Protein AF-A0A8D0GAN5-F1 (afdb_monomer)

Organism: Sphenodon punctatus (NCBI:txid8508)

Structure (mmCIF, N/CA/C/O backbone):
data_AF-A0A8D0GAN5-F1
#
_entry.id   AF-A0A8D0GAN5-F1
#
loop_
_atom_site.group_PDB
_atom_site.id
_atom_site.type_symbol
_atom_site.label_atom_id
_atom_site.label_alt_id
_atom_site.label_comp_id
_atom_site.label_asym_id
_atom_site.label_entity_id
_atom_site.label_seq_id
_atom_site.pdbx_PDB_ins_code
_atom_site.Cartn_x
_atom_site.Cartn_y
_atom_site.Cartn_z
_atom_site.occupancy
_atom_site.B_iso_or_equiv
_atom_site.auth_seq_id
_atom_site.auth_comp_id
_atom_site.auth_asym_id
_atom_site.auth_atom_id
_atom_site.pdbx_PDB_model_num
ATOM 1 N N . PHE A 1 1 ? 5.557 10.641 -12.785 1.00 50.88 1 PHE A N 1
ATOM 2 C CA . PHE A 1 1 ? 6.119 9.382 -13.302 1.00 50.88 1 PHE A CA 1
ATOM 3 C C . PHE A 1 1 ? 7.533 9.692 -13.730 1.00 50.88 1 PHE A C 1
ATOM 5 O O . PHE A 1 1 ? 7.692 10.473 -14.660 1.00 50.88 1 PHE A O 1
ATOM 12 N N . GLN A 1 2 ? 8.528 9.258 -12.959 1.00 54.72 2 GLN A N 1
ATOM 13 C CA . GLN A 1 2 ? 9.907 9.639 -13.239 1.00 54.72 2 GLN A CA 1
ATOM 14 C C . GLN A 1 2 ? 10.475 8.810 -14.396 1.00 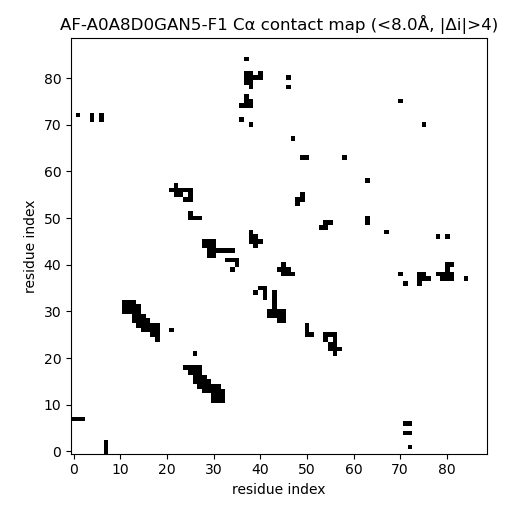54.72 2 GLN A C 1
ATOM 16 O O . GLN A 1 2 ? 10.299 7.588 -14.387 1.00 54.72 2 GLN A O 1
ATOM 21 N N . PRO A 1 3 ? 11.111 9.457 -15.387 1.00 53.53 3 PRO A N 1
ATOM 22 C CA . PRO A 1 3 ? 12.002 8.763 -16.302 1.00 53.53 3 PRO A CA 1
ATOM 23 C C . PRO A 1 3 ? 13.189 8.210 -15.491 1.00 53.53 3 PRO A C 1
ATOM 25 O O . PRO A 1 3 ? 13.652 8.883 -14.575 1.00 53.53 3 PRO A O 1
ATOM 28 N N . ASP A 1 4 ? 13.618 6.986 -15.794 1.00 64.62 4 ASP A N 1
ATOM 29 C CA . ASP A 1 4 ? 14.793 6.282 -15.242 1.00 64.62 4 ASP A CA 1
ATOM 30 C C . ASP A 1 4 ? 14.597 5.450 -13.955 1.00 64.62 4 ASP A C 1
ATOM 32 O O . ASP A 1 4 ? 15.564 4.945 -13.388 1.00 64.62 4 ASP A O 1
ATOM 36 N N . SER A 1 5 ? 13.357 5.191 -13.518 1.00 73.75 5 SER A N 1
ATOM 37 C CA . SER A 1 5 ? 13.105 4.138 -12.514 1.00 73.75 5 SER A CA 1
ATOM 38 C C . SER A 1 5 ? 13.144 2.743 -13.153 1.00 73.75 5 SER A C 1
ATOM 40 O O . SER A 1 5 ? 12.572 2.531 -14.225 1.00 73.75 5 SER A O 1
ATOM 42 N N . ALA A 1 6 ? 13.697 1.749 -12.446 1.00 80.44 6 ALA A N 1
ATOM 43 C CA . ALA A 1 6 ? 13.646 0.332 -12.839 1.00 80.44 6 ALA A CA 1
ATOM 44 C C . ALA A 1 6 ? 12.209 -0.205 -13.036 1.00 80.44 6 ALA A C 1
ATOM 46 O O . ALA A 1 6 ? 12.012 -1.249 -13.658 1.00 80.44 6 ALA A O 1
ATOM 47 N N . TYR A 1 7 ? 11.202 0.510 -12.525 1.00 85.25 7 TYR A N 1
ATOM 48 C CA . TYR A 1 7 ? 9.783 0.163 -12.632 1.00 85.25 7 TYR A CA 1
ATOM 49 C C . TYR A 1 7 ? 9.017 1.032 -13.641 1.00 85.25 7 TYR A C 1
ATOM 51 O O . TYR A 1 7 ? 7.784 0.972 -13.699 1.00 85.25 7 TYR A O 1
ATOM 59 N N . GLN A 1 8 ? 9.713 1.856 -14.432 1.00 83.12 8 GLN A N 1
ATOM 60 C CA . GLN A 1 8 ? 9.091 2.727 -15.426 1.00 83.12 8 GLN A CA 1
ATOM 61 C C . GLN A 1 8 ? 8.227 1.925 -16.414 1.00 83.12 8 GLN A C 1
ATOM 63 O O . GLN A 1 8 ? 8.651 0.919 -16.975 1.00 83.12 8 GLN A O 1
ATOM 68 N N . GLY A 1 9 ? 6.990 2.386 -16.633 1.00 84.56 9 GLY A N 1
ATOM 69 C CA . GLY A 1 9 ? 6.025 1.729 -17.524 1.00 84.56 9 GLY A CA 1
ATOM 70 C C . GLY A 1 9 ? 5.401 0.444 -16.966 1.00 84.56 9 GLY A C 1
ATOM 71 O O . GLY A 1 9 ? 4.549 -0.149 -17.627 1.00 84.56 9 GLY A O 1
ATOM 72 N N . GLY A 1 10 ? 5.782 0.018 -15.758 1.00 86.94 10 GLY A N 1
ATOM 73 C CA . GLY A 1 10 ? 5.220 -1.159 -15.106 1.00 86.94 10 GLY A CA 1
ATOM 74 C C . GLY A 1 10 ? 3.782 -0.947 -14.628 1.00 86.94 10 GLY A C 1
ATOM 75 O O . GLY A 1 10 ? 3.419 0.117 -14.127 1.00 86.94 10 GLY A O 1
ATOM 76 N N . VAL A 1 11 ? 2.966 -1.998 -14.741 1.00 91.12 11 VAL A N 1
ATOM 77 C CA . VAL A 1 11 ? 1.626 -2.070 -14.144 1.00 91.12 11 VAL A CA 1
ATOM 78 C C . VAL A 1 11 ? 1.654 -3.112 -13.034 1.00 91.12 11 VAL A C 1
ATOM 80 O O . VAL A 1 11 ? 1.851 -4.303 -13.283 1.00 91.12 11 VAL A O 1
ATOM 83 N N . PHE A 1 12 ? 1.451 -2.659 -11.799 1.00 92.88 12 PHE A N 1
ATOM 84 C CA . PHE A 1 12 ? 1.502 -3.504 -10.613 1.00 92.88 12 PHE A CA 1
ATOM 85 C C . PHE A 1 12 ? 0.129 -3.586 -9.959 1.00 92.88 12 PHE A C 1
ATOM 87 O O . PHE A 1 12 ? -0.525 -2.573 -9.718 1.00 92.88 12 PHE A O 1
ATOM 94 N N . PHE A 1 13 ? -0.297 -4.807 -9.662 1.00 94.69 13 PHE A N 1
ATOM 95 C CA . PHE A 1 13 ? -1.553 -5.088 -8.989 1.00 94.69 13 PHE A CA 1
ATOM 96 C C . PHE A 1 13 ? -1.300 -5.279 -7.495 1.00 94.69 13 PHE A C 1
ATOM 98 O O . PHE A 1 13 ? -0.303 -5.888 -7.090 1.00 94.69 13 PHE A O 1
ATOM 105 N N . LEU A 1 14 ? -2.214 -4.751 -6.683 1.00 96.25 14 LEU A N 1
ATOM 106 C CA . LEU A 1 14 ? -2.177 -4.834 -5.230 1.00 96.25 14 LEU A CA 1
ATOM 107 C C . LEU A 1 14 ? -3.518 -5.344 -4.704 1.00 96.25 14 LEU A C 1
ATOM 109 O O . LEU A 1 14 ? -4.576 -5.047 -5.258 1.00 96.25 14 LEU A O 1
ATOM 113 N N . THR A 1 15 ? -3.467 -6.067 -3.591 1.00 96.75 15 THR A N 1
ATOM 114 C CA . THR A 1 15 ? -4.636 -6.376 -2.763 1.00 96.75 15 THR A CA 1
ATOM 115 C C . THR A 1 15 ? -4.698 -5.409 -1.594 1.00 96.75 15 THR A C 1
ATOM 117 O O . THR A 1 15 ? -3.672 -5.076 -1.004 1.00 96.75 15 THR A O 1
ATOM 120 N N . VAL A 1 16 ? -5.909 -4.966 -1.258 1.00 96.25 16 VAL A N 1
ATOM 121 C CA . VAL A 1 16 ? -6.183 -4.110 -0.101 1.00 96.25 16 VAL A CA 1
ATOM 122 C C . VAL A 1 16 ? -7.261 -4.783 0.734 1.00 96.25 16 VAL A C 1
ATOM 124 O O . VAL A 1 16 ? -8.356 -5.050 0.242 1.00 96.25 16 VAL A O 1
ATOM 127 N N . HIS A 1 17 ? -6.952 -5.059 1.996 1.00 96.88 17 HIS A N 1
ATOM 128 C CA . HIS A 1 17 ? -7.888 -5.645 2.945 1.00 96.88 17 HIS A CA 1
ATOM 129 C C . HIS A 1 17 ? -8.057 -4.725 4.153 1.00 96.88 17 HIS A C 1
ATOM 131 O O . HIS A 1 17 ? -7.110 -4.482 4.904 1.00 96.88 17 HIS A O 1
ATOM 137 N N . PHE A 1 18 ? -9.274 -4.222 4.341 1.00 96.50 18 PHE A N 1
ATOM 138 C CA . PHE A 1 18 ? -9.618 -3.366 5.470 1.00 96.50 18 PHE A CA 1
ATOM 139 C C . PHE A 1 18 ? -9.995 -4.223 6.679 1.00 96.50 18 PHE A C 1
ATOM 141 O O . PHE A 1 18 ? -10.868 -5.084 6.552 1.00 96.50 18 PHE A O 1
ATOM 148 N N . PRO A 1 19 ? -9.367 -4.012 7.846 1.00 96.56 19 PRO A N 1
ATOM 149 C CA . PRO A 1 19 ? -9.805 -4.668 9.065 1.00 96.56 19 PRO A CA 1
ATOM 150 C C . PRO A 1 19 ? -11.129 -4.063 9.560 1.00 96.56 19 PRO A C 1
ATOM 152 O O . PRO A 1 19 ? -11.511 -2.956 9.181 1.00 96.56 19 PRO A O 1
ATOM 155 N N . THR A 1 20 ? -11.822 -4.777 10.447 1.00 97.31 20 THR A N 1
ATOM 156 C CA . THR A 1 20 ? -13.114 -4.350 11.018 1.00 97.31 20 THR A CA 1
ATOM 157 C C . THR A 1 20 ? -13.036 -3.064 11.840 1.00 97.31 20 THR A C 1
ATOM 159 O O . THR A 1 20 ? -14.048 -2.410 12.052 1.00 97.31 20 THR A O 1
ATOM 162 N N . ASP A 1 21 ? -11.847 -2.712 12.322 1.00 95.81 21 ASP A N 1
ATOM 163 C CA . ASP A 1 21 ? -11.556 -1.528 13.130 1.00 95.81 21 ASP A CA 1
ATOM 164 C C . ASP A 1 21 ? -10.841 -0.422 12.337 1.00 95.81 21 ASP A C 1
ATOM 166 O O . ASP A 1 21 ? -10.269 0.498 12.920 1.00 95.81 21 ASP A O 1
ATOM 170 N N . TYR A 1 22 ? -10.883 -0.468 11.004 1.00 94.50 22 TYR A N 1
ATOM 171 C CA . TYR A 1 22 ? -10.481 0.662 10.168 1.00 94.50 22 TYR A CA 1
ATOM 172 C C . TYR A 1 22 ? -11.372 1.894 10.459 1.00 94.50 22 TYR A C 1
ATOM 174 O O . TYR A 1 22 ? -12.592 1.741 10.548 1.00 94.50 22 TYR A O 1
ATOM 182 N N . PRO A 1 23 ? -10.818 3.119 10.587 1.00 94.81 23 PRO A N 1
ATOM 183 C CA . PRO A 1 23 ? -9.436 3.521 10.303 1.00 94.81 23 PRO A CA 1
ATOM 184 C C . PRO A 1 23 ? -8.484 3.494 11.512 1.00 94.81 23 PRO A C 1
ATOM 186 O O . PRO A 1 23 ? -7.374 4.012 11.420 1.00 94.81 23 PRO A O 1
ATOM 189 N N . PHE A 1 24 ? -8.865 2.910 12.649 1.00 95.69 24 PHE A N 1
ATOM 190 C CA . PHE A 1 24 ? -7.991 2.834 13.829 1.00 95.69 24 PHE A CA 1
ATOM 191 C C . PHE A 1 24 ? -6.843 1.831 13.660 1.00 95.69 24 PHE A C 1
ATOM 193 O O . PHE A 1 24 ? -5.776 2.032 14.237 1.00 95.69 24 PHE A O 1
ATOM 200 N N . LYS A 1 25 ? -7.019 0.804 12.818 1.00 94.62 25 LYS A N 1
ATOM 201 C CA . LYS A 1 25 ? -5.923 -0.039 12.313 1.00 94.62 25 LYS A CA 1
ATOM 202 C C . LYS A 1 25 ? -5.680 0.172 10.815 1.00 94.62 25 LYS A C 1
ATOM 204 O O . LYS A 1 25 ? -6.637 0.434 10.080 1.00 94.62 25 LYS A O 1
ATOM 209 N N . PRO A 1 26 ? -4.425 0.018 10.350 1.00 95.75 26 PRO A N 1
ATOM 210 C CA . PRO A 1 26 ? -4.090 0.155 8.940 1.00 95.75 26 PRO A CA 1
ATOM 211 C C . PRO A 1 26 ? -4.747 -0.941 8.091 1.00 95.75 26 PRO A C 1
ATOM 213 O O . PRO A 1 26 ? -4.938 -2.068 8.564 1.00 95.75 26 PRO A O 1
ATOM 216 N N . PRO A 1 27 ? -5.048 -0.656 6.812 1.00 96.62 27 PRO A N 1
ATOM 217 C CA . PRO A 1 27 ? -5.393 -1.695 5.861 1.00 96.62 27 PRO A CA 1
ATOM 218 C C . PRO A 1 27 ? -4.162 -2.564 5.585 1.00 96.62 27 PRO A C 1
ATOM 220 O O . PRO A 1 27 ? -3.028 -2.083 5.554 1.00 96.62 27 PRO A O 1
ATOM 223 N N . LYS A 1 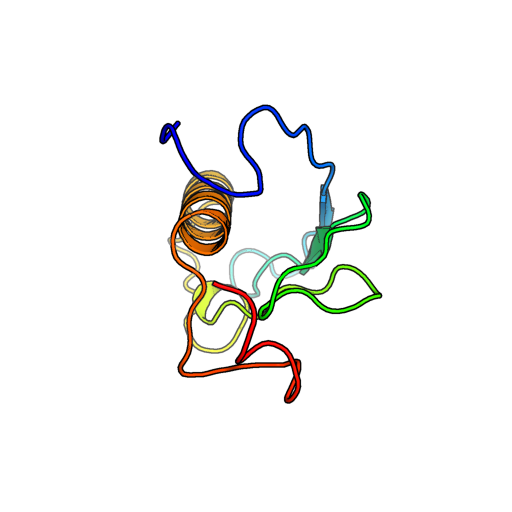28 ? -4.375 -3.854 5.329 1.00 95.25 28 LYS A N 1
ATOM 224 C CA . LYS A 1 28 ? -3.314 -4.735 4.834 1.00 95.25 28 LYS A CA 1
ATOM 225 C C . LYS A 1 28 ? -3.199 -4.550 3.328 1.00 95.25 28 LYS A C 1
ATOM 227 O O . LYS A 1 28 ? -4.176 -4.781 2.616 1.00 95.25 28 LYS A O 1
ATOM 232 N N . ILE A 1 29 ? -2.021 -4.144 2.861 1.00 96.00 29 ILE A N 1
ATOM 233 C CA . ILE A 1 29 ? -1.725 -3.958 1.439 1.00 96.00 29 ILE A CA 1
ATOM 234 C C . ILE A 1 29 ? -0.568 -4.868 1.043 1.00 96.00 29 ILE A C 1
ATOM 236 O O . ILE A 1 29 ? 0.459 -4.896 1.724 1.00 96.00 29 ILE A O 1
ATOM 240 N N . ALA A 1 30 ? -0.737 -5.603 -0.054 1.00 95.56 30 ALA A N 1
ATOM 241 C CA . ALA A 1 30 ? 0.298 -6.470 -0.605 1.00 95.56 30 ALA A CA 1
ATOM 242 C C . ALA A 1 30 ? 0.267 -6.468 -2.135 1.00 95.56 30 ALA A C 1
ATOM 244 O O . ALA A 1 30 ? -0.805 -6.414 -2.742 1.00 95.56 30 ALA A O 1
ATOM 245 N N . PHE A 1 31 ? 1.438 -6.569 -2.758 1.00 95.94 31 PHE A N 1
ATOM 246 C CA . PHE A 1 31 ? 1.564 -6.769 -4.197 1.00 95.94 31 PHE A CA 1
ATOM 247 C C . PHE A 1 31 ? 1.107 -8.176 -4.587 1.00 95.94 31 PHE A C 1
ATOM 249 O O . PHE A 1 31 ? 1.522 -9.166 -3.990 1.00 95.94 31 PHE A O 1
ATOM 256 N N . THR A 1 32 ? 0.279 -8.273 -5.625 1.00 95.06 32 THR A N 1
ATOM 257 C CA . THR A 1 32 ? -0.020 -9.546 -6.302 1.00 95.06 32 THR A CA 1
ATOM 258 C C . THR A 1 32 ? 0.863 -9.750 -7.524 1.00 95.06 32 THR A C 1
ATOM 260 O O . THR A 1 32 ? 1.145 -10.884 -7.904 1.00 95.06 32 THR A O 1
ATOM 263 N N . THR A 1 33 ? 1.323 -8.660 -8.142 1.00 91.88 33 THR A N 1
ATOM 264 C CA . THR A 1 33 ? 2.366 -8.724 -9.169 1.00 91.88 33 THR A CA 1
ATOM 265 C C . THR A 1 33 ? 3.704 -9.020 -8.504 1.00 91.88 33 THR A C 1
ATOM 267 O O . THR A 1 33 ? 4.111 -8.300 -7.595 1.00 91.88 33 THR A O 1
ATOM 270 N N . LYS A 1 34 ? 4.417 -10.052 -8.973 1.00 88.38 34 LYS A N 1
ATOM 271 C CA . LYS A 1 34 ? 5.793 -10.303 -8.527 1.00 88.38 34 LYS A CA 1
ATOM 272 C C . LYS A 1 34 ? 6.669 -9.110 -8.8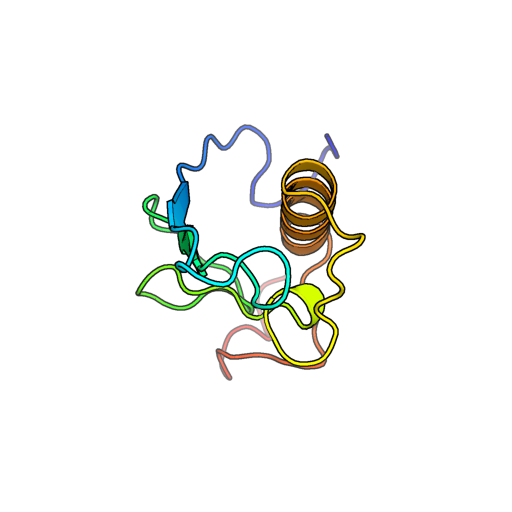99 1.00 88.38 34 LYS A C 1
ATOM 274 O O . LYS A 1 34 ? 6.752 -8.747 -10.069 1.00 88.38 34 LYS A O 1
ATOM 279 N N . ILE A 1 35 ? 7.321 -8.531 -7.901 1.00 88.44 35 ILE A N 1
ATOM 280 C CA . ILE A 1 35 ? 8.200 -7.376 -8.042 1.00 88.44 35 ILE A CA 1
ATOM 281 C C . ILE A 1 35 ? 9.472 -7.634 -7.243 1.00 88.44 35 ILE A C 1
ATOM 283 O O . ILE A 1 35 ? 9.423 -8.161 -6.133 1.00 88.44 35 ILE A O 1
ATOM 287 N N . TYR A 1 36 ? 10.614 -7.296 -7.830 1.00 87.12 36 TYR A N 1
ATOM 288 C CA . TYR A 1 36 ? 11.895 -7.345 -7.144 1.00 87.12 36 TYR A CA 1
ATOM 289 C C . TYR A 1 36 ? 12.195 -5.955 -6.599 1.00 87.12 36 TYR A C 1
ATOM 291 O O . TYR A 1 36 ? 12.412 -5.047 -7.393 1.00 87.12 36 TYR A O 1
ATOM 299 N N . HIS A 1 37 ? 12.135 -5.770 -5.281 1.00 85.62 37 HIS A N 1
ATOM 300 C CA . HIS A 1 37 ? 12.312 -4.472 -4.626 1.00 85.62 37 HIS A CA 1
ATOM 301 C C . HIS A 1 37 ? 12.831 -4.678 -3.192 1.00 85.62 37 HIS A C 1
ATOM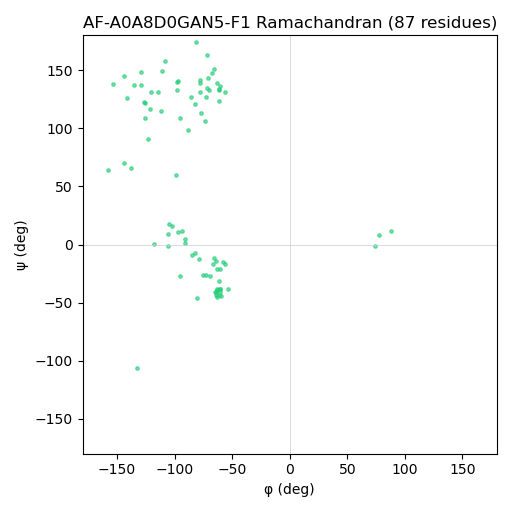 303 O O . HIS A 1 37 ? 12.320 -5.559 -2.503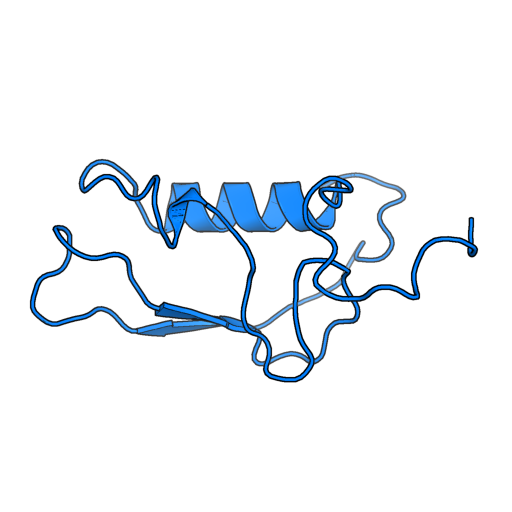 1.00 85.62 37 HIS A O 1
ATOM 309 N N . PRO A 1 38 ? 13.791 -3.882 -2.688 1.00 85.25 38 PRO A N 1
ATOM 310 C CA . PRO A 1 38 ? 14.406 -4.111 -1.372 1.00 85.25 38 PRO A CA 1
ATOM 311 C C . PRO A 1 38 ? 13.413 -4.048 -0.203 1.00 85.25 38 PRO A C 1
ATOM 313 O O . PRO A 1 38 ? 13.559 -4.770 0.782 1.00 85.25 38 PRO A O 1
ATOM 316 N N . ASN A 1 39 ? 12.370 -3.225 -0.324 1.00 86.69 39 ASN A N 1
ATOM 317 C CA . ASN A 1 39 ? 11.317 -3.096 0.687 1.00 86.69 39 ASN A CA 1
ATOM 318 C C . ASN A 1 39 ? 10.052 -3.937 0.382 1.00 86.69 39 ASN A C 1
ATOM 320 O O . ASN A 1 39 ? 9.028 -3.737 1.036 1.00 86.69 39 ASN A O 1
ATOM 324 N N . ILE A 1 40 ? 10.083 -4.854 -0.600 1.00 90.00 40 ILE A N 1
ATOM 325 C CA . ILE A 1 40 ? 8.966 -5.772 -0.904 1.00 90.00 40 ILE A CA 1
ATOM 326 C C . ILE A 1 40 ? 9.483 -7.211 -0.910 1.00 90.00 40 ILE A C 1
ATOM 328 O O . ILE A 1 40 ? 10.389 -7.556 -1.662 1.00 90.00 40 ILE A O 1
ATOM 332 N N . ASN A 1 41 ? 8.904 -8.075 -0.076 1.00 89.25 41 ASN A N 1
ATOM 333 C CA . ASN A 1 41 ? 9.328 -9.476 -0.023 1.00 89.25 41 ASN A CA 1
ATOM 334 C C . ASN A 1 41 ? 8.703 -10.328 -1.149 1.00 89.25 41 ASN A C 1
ATOM 336 O O . ASN A 1 41 ? 7.810 -9.893 -1.874 1.00 89.25 41 ASN A O 1
ATOM 340 N N . SER A 1 42 ? 9.128 -11.591 -1.257 1.00 87.50 42 SER A N 1
ATOM 341 C CA . SER A 1 42 ? 8.636 -12.549 -2.264 1.00 87.50 42 SER A CA 1
ATOM 342 C C . SER A 1 42 ? 7.131 -12.841 -2.193 1.00 87.50 42 SER A C 1
ATOM 344 O O . SER A 1 42 ? 6.546 -13.267 -3.187 1.00 87.50 42 SER A O 1
ATOM 346 N N . ASN A 1 43 ? 6.502 -12.580 -1.045 1.00 90.44 43 ASN A N 1
ATOM 347 C CA . ASN A 1 43 ? 5.062 -12.715 -0.828 1.00 90.44 43 ASN A CA 1
ATOM 348 C C . ASN A 1 43 ? 4.296 -11.408 -1.121 1.00 90.44 43 ASN A C 1
ATOM 350 O O . ASN A 1 43 ? 3.102 -11.328 -0.839 1.00 90.44 43 ASN A O 1
ATOM 354 N N . GLY A 1 44 ? 4.971 -10.366 -1.620 1.00 91.69 44 GLY A N 1
ATOM 355 C CA . GLY A 1 44 ? 4.379 -9.066 -1.935 1.00 91.69 44 GLY A CA 1
ATOM 356 C C . GLY A 1 44 ? 4.120 -8.169 -0.723 1.00 91.69 44 GLY A C 1
ATOM 357 O O . GLY A 1 44 ? 3.479 -7.127 -0.860 1.00 91.69 44 GLY A O 1
ATOM 358 N N . SER A 1 45 ? 4.594 -8.544 0.469 1.00 92.94 45 SER A N 1
ATOM 359 C CA . SER A 1 45 ? 4.448 -7.713 1.670 1.00 92.94 45 SER A CA 1
ATOM 360 C C . SER A 1 45 ? 5.367 -6.501 1.592 1.00 92.94 45 SER A C 1
ATOM 362 O O . SER A 1 45 ? 6.547 -6.641 1.277 1.00 92.94 45 SER A O 1
ATOM 364 N N . ILE A 1 46 ? 4.827 -5.333 1.932 1.00 92.75 46 ILE A N 1
ATOM 365 C CA . ILE A 1 46 ? 5.515 -4.045 1.838 1.00 92.75 46 ILE A CA 1
ATOM 366 C C . ILE A 1 46 ? 6.082 -3.670 3.214 1.00 92.75 46 ILE A C 1
ATOM 368 O O . ILE A 1 46 ? 5.379 -3.744 4.230 1.00 92.75 46 ILE A O 1
ATOM 372 N N . CYS A 1 47 ? 7.347 -3.254 3.263 1.00 89.44 47 CYS A N 1
ATOM 373 C CA . CYS A 1 47 ? 7.910 -2.568 4.421 1.00 89.44 47 CYS A CA 1
ATOM 374 C C . CYS A 1 47 ? 7.678 -1.071 4.279 1.00 89.44 47 CYS A C 1
ATOM 376 O O . CYS A 1 47 ? 8.393 -0.386 3.555 1.00 89.44 47 CYS A O 1
ATOM 378 N N . LEU A 1 48 ? 6.635 -0.583 4.940 1.00 89.81 48 LEU A N 1
ATOM 379 C CA . LEU A 1 48 ? 6.326 0.833 4.997 1.00 89.81 48 LEU A CA 1
ATOM 380 C C . LEU A 1 48 ? 5.829 1.154 6.407 1.00 89.81 48 LEU A C 1
ATOM 382 O O . LEU A 1 48 ? 4.916 0.506 6.923 1.00 89.81 48 LEU A O 1
ATOM 386 N N . ASP A 1 49 ? 6.460 2.128 7.042 1.00 89.69 49 ASP A N 1
ATOM 387 C CA . ASP A 1 49 ? 6.210 2.562 8.418 1.00 89.69 49 ASP A CA 1
ATOM 388 C C . ASP A 1 49 ? 4.775 3.055 8.640 1.00 89.69 49 ASP A C 1
ATOM 390 O O . ASP A 1 49 ? 4.157 2.709 9.652 1.00 89.69 49 ASP A O 1
ATOM 394 N N . ILE A 1 50 ? 4.199 3.765 7.665 1.00 92.19 50 ILE A N 1
ATOM 395 C CA . ILE A 1 50 ? 2.807 4.226 7.714 1.00 92.19 50 ILE A CA 1
ATOM 396 C C . ILE A 1 50 ? 1.796 3.075 7.663 1.00 92.19 50 ILE A C 1
ATOM 398 O O . ILE A 1 50 ? 0.649 3.274 8.033 1.00 92.19 50 ILE A O 1
ATOM 402 N N . LEU A 1 51 ? 2.192 1.865 7.249 1.00 91.88 51 LEU A N 1
ATOM 403 C CA . LEU A 1 51 ? 1.365 0.650 7.334 1.00 91.88 51 LEU A CA 1
ATOM 404 C C . LEU A 1 51 ? 1.578 -0.120 8.651 1.00 91.88 51 LEU A C 1
ATOM 406 O O . LEU A 1 51 ? 0.992 -1.188 8.844 1.00 91.88 51 LEU A O 1
ATOM 410 N N . ARG A 1 52 ? 2.437 0.389 9.543 1.00 89.19 52 ARG A N 1
ATOM 411 C CA . ARG A 1 52 ? 2.839 -0.252 10.801 1.00 89.19 52 ARG 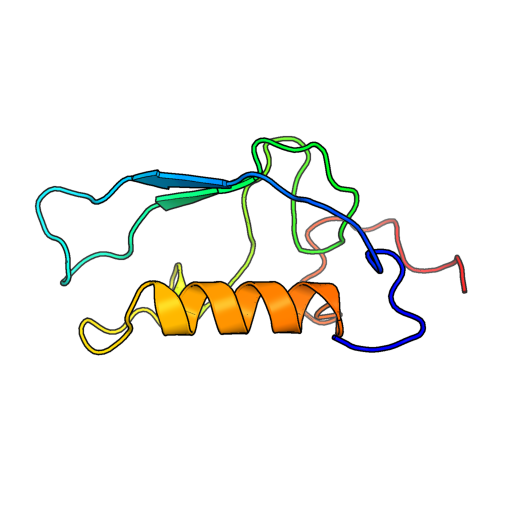A CA 1
ATOM 412 C C . ARG A 1 52 ? 2.773 0.740 11.965 1.00 89.19 52 ARG A C 1
ATOM 414 O O . ARG A 1 52 ? 1.687 1.048 12.442 1.00 89.19 52 ARG A O 1
ATOM 421 N N . SER A 1 53 ? 3.926 1.207 12.443 1.00 91.50 53 SER A N 1
ATOM 422 C CA . SER A 1 53 ? 4.069 2.021 13.653 1.00 91.50 53 SER A CA 1
ATOM 423 C C . SER A 1 53 ? 3.623 3.470 13.473 1.00 91.50 53 SER A C 1
ATOM 425 O O . SER A 1 53 ? 3.220 4.092 14.449 1.00 91.50 53 SER A O 1
ATOM 427 N N . GLN A 1 54 ? 3.668 3.999 12.248 1.00 94.06 54 GLN A N 1
ATOM 428 C CA . GLN A 1 54 ? 3.293 5.382 11.938 1.00 94.06 54 GLN A CA 1
ATOM 429 C C . GLN A 1 54 ? 1.901 5.498 11.300 1.00 94.06 54 GLN A C 1
ATOM 431 O O . GLN A 1 54 ? 1.562 6.529 10.717 1.00 94.06 54 GLN A O 1
ATOM 436 N N . TRP A 1 55 ? 1.074 4.450 11.389 1.00 95.88 55 TRP A N 1
ATOM 437 C CA . TRP A 1 55 ? -0.306 4.540 10.924 1.00 95.88 55 TRP A CA 1
ATOM 438 C C . TRP A 1 55 ? -1.078 5.600 11.717 1.00 95.88 55 TRP A C 1
ATOM 440 O O . TRP A 1 55 ? -1.050 5.635 12.947 1.00 95.88 55 TRP A O 1
ATOM 450 N N . SER A 1 56 ? -1.821 6.436 10.995 1.00 96.38 56 SER A N 1
ATOM 451 C CA . SER A 1 56 ? -2.744 7.413 11.560 1.00 96.38 56 SER A CA 1
ATOM 452 C C . SER A 1 56 ? -4.106 7.273 10.881 1.00 96.38 56 SER A C 1
ATOM 454 O O . SER A 1 56 ? -4.145 7.200 9.652 1.00 96.38 56 SER A O 1
ATOM 456 N N . PRO A 1 57 ? -5.229 7.327 11.623 1.00 95.31 57 PRO A N 1
ATOM 457 C CA . PRO A 1 57 ? -6.575 7.312 11.042 1.00 95.31 57 PRO A CA 1
ATOM 458 C C . PRO A 1 57 ? -6.857 8.448 10.042 1.00 95.31 57 PRO A C 1
ATOM 460 O O . PRO A 1 57 ? -7.829 8.385 9.295 1.00 95.31 57 PRO A O 1
ATOM 463 N N . ALA A 1 58 ? -6.020 9.493 10.025 1.00 95.62 58 ALA A N 1
ATOM 464 C CA . ALA A 1 58 ? -6.086 10.593 9.061 1.00 95.62 58 ALA A CA 1
ATOM 465 C C . ALA A 1 58 ? -5.407 10.276 7.708 1.00 95.62 58 ALA A C 1
ATOM 467 O O . ALA A 1 58 ? -5.467 11.082 6.767 1.00 95.62 58 ALA A O 1
ATOM 468 N N . LEU A 1 59 ? -4.720 9.135 7.600 1.00 95.25 59 LEU A N 1
ATOM 469 C CA . LEU A 1 59 ? -4.168 8.648 6.343 1.00 95.25 59 LEU A CA 1
ATOM 470 C C . LEU A 1 59 ? -5.270 8.015 5.497 1.00 95.25 59 LEU A C 1
ATOM 472 O O . LEU A 1 59 ? -6.129 7.285 5.977 1.00 95.25 59 LEU A O 1
ATOM 476 N N . THR A 1 60 ? -5.220 8.294 4.199 1.00 94.12 60 THR A N 1
ATOM 477 C CA . THR A 1 60 ? -6.133 7.715 3.217 1.00 94.12 60 THR A CA 1
ATOM 478 C C . THR A 1 60 ? -5.387 6.713 2.354 1.00 94.12 60 THR A C 1
ATOM 480 O O . THR A 1 60 ? -4.172 6.818 2.177 1.00 94.12 60 THR A O 1
ATOM 483 N N . VAL A 1 61 ? -6.118 5.780 1.742 1.00 93.06 61 VAL A N 1
ATOM 484 C CA . VAL A 1 61 ? -5.545 4.833 0.773 1.00 93.06 61 VAL A CA 1
ATOM 485 C C . VAL A 1 61 ? -4.798 5.569 -0.340 1.00 93.06 61 VAL A C 1
ATOM 487 O O . VAL A 1 61 ? -3.713 5.148 -0.716 1.00 93.06 61 VAL A O 1
ATOM 490 N N . SER A 1 62 ? -5.303 6.715 -0.808 1.00 94.31 62 SER A N 1
ATOM 491 C CA . SER A 1 62 ? -4.613 7.537 -1.809 1.00 94.31 62 SER A CA 1
ATOM 492 C C . SER A 1 62 ? -3.235 8.006 -1.334 1.00 94.31 62 SER A C 1
ATOM 494 O O . SER A 1 62 ? -2.275 7.905 -2.090 1.00 94.31 62 SER A O 1
ATOM 496 N N . LYS A 1 63 ? -3.108 8.472 -0.082 1.00 93.62 63 LYS A N 1
ATOM 497 C CA . LYS A 1 63 ? -1.807 8.858 0.494 1.00 93.62 63 LYS A CA 1
ATOM 498 C C . LYS A 1 63 ? -0.875 7.655 0.615 1.00 93.62 63 LYS A C 1
ATOM 500 O O . LYS A 1 63 ? 0.295 7.766 0.277 1.00 93.62 63 LYS A O 1
ATOM 505 N N . VAL A 1 64 ? -1.404 6.504 1.030 1.00 94.50 64 VAL A N 1
ATOM 506 C CA . VAL A 1 64 ? -0.623 5.264 1.127 1.00 94.50 64 VAL A CA 1
ATOM 507 C C . VAL A 1 64 ? -0.109 4.820 -0.246 1.00 94.50 64 VAL A C 1
ATOM 509 O O . VAL A 1 64 ? 1.067 4.500 -0.378 1.00 94.50 64 VAL A O 1
ATOM 512 N N . LEU A 1 65 ? -0.949 4.850 -1.285 1.00 94.19 65 LEU A N 1
ATOM 513 C CA . LEU A 1 65 ? -0.540 4.520 -2.654 1.00 94.19 65 LEU A CA 1
ATOM 514 C C . LEU A 1 65 ? 0.508 5.502 -3.190 1.00 94.19 65 LEU A C 1
ATOM 516 O O . LEU A 1 65 ? 1.449 5.073 -3.848 1.00 94.19 65 LEU A O 1
ATOM 520 N N . LEU A 1 66 ? 0.392 6.796 -2.874 1.00 92.19 66 LEU A N 1
ATOM 521 C CA . LEU A 1 66 ? 1.420 7.783 -3.214 1.00 92.19 66 LEU A CA 1
ATOM 522 C C . LEU A 1 66 ? 2.758 7.465 -2.534 1.00 92.19 66 LEU A C 1
ATOM 524 O O . LEU A 1 66 ? 3.791 7.509 -3.196 1.00 92.19 66 LEU A O 1
ATOM 528 N N . SER A 1 67 ? 2.745 7.084 -1.25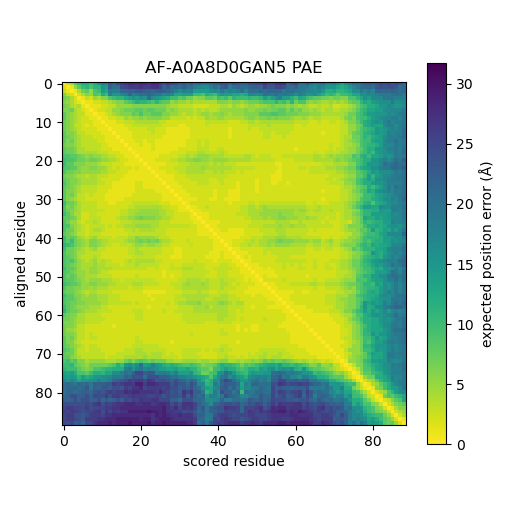4 1.00 92.12 67 SER A N 1
ATOM 529 C CA . SER A 1 67 ? 3.953 6.645 -0.548 1.00 92.12 67 SER A CA 1
ATOM 530 C C . SER A 1 67 ? 4.548 5.370 -1.150 1.00 92.12 67 SER A C 1
ATOM 532 O O . SER A 1 67 ? 5.762 5.290 -1.289 1.00 92.12 67 SER A O 1
ATOM 534 N N . ILE A 1 68 ? 3.725 4.403 -1.573 1.00 91.69 68 ILE A N 1
ATOM 535 C CA . ILE A 1 68 ? 4.198 3.200 -2.282 1.00 91.69 68 ILE A CA 1
ATOM 536 C C . ILE A 1 68 ? 4.831 3.578 -3.628 1.00 91.69 68 ILE A C 1
ATOM 538 O O . ILE A 1 68 ? 5.900 3.077 -3.955 1.00 91.69 68 ILE A O 1
ATOM 542 N N . CYS A 1 69 ? 4.219 4.481 -4.400 1.00 89.25 69 CYS A N 1
ATOM 543 C CA . CYS A 1 69 ? 4.817 4.974 -5.643 1.00 89.25 69 CYS A CA 1
ATOM 544 C C . CYS A 1 69 ? 6.163 5.664 -5.389 1.00 89.25 69 CYS A C 1
ATOM 546 O O . CYS A 1 69 ? 7.098 5.454 -6.153 1.00 89.25 69 CYS A O 1
ATOM 548 N N . SER A 1 70 ? 6.268 6.454 -4.316 1.00 87.38 70 SER A N 1
ATOM 549 C CA . SER A 1 70 ? 7.527 7.090 -3.915 1.00 87.38 70 SER A CA 1
ATOM 550 C C . SER A 1 70 ? 8.582 6.057 -3.521 1.00 87.38 70 SER A C 1
ATOM 552 O O . SER A 1 70 ? 9.726 6.195 -3.930 1.00 87.38 70 SER A O 1
ATOM 554 N N . LEU A 1 71 ? 8.191 5.003 -2.797 1.00 86.62 71 LEU A N 1
ATOM 555 C CA . LEU A 1 71 ? 9.071 3.905 -2.391 1.00 86.62 71 LEU A CA 1
ATOM 556 C C . LEU A 1 71 ? 9.672 3.170 -3.599 1.00 86.62 71 LEU A C 1
ATOM 558 O O . LEU A 1 71 ? 10.837 2.804 -3.562 1.00 86.62 71 LEU A O 1
ATOM 562 N N . LEU A 1 72 ? 8.891 2.983 -4.670 1.00 83.50 72 LEU A N 1
ATOM 563 C CA . LEU A 1 72 ? 9.377 2.378 -5.917 1.00 83.50 72 LEU A CA 1
ATOM 564 C C . LEU A 1 72 ? 10.362 3.281 -6.680 1.00 83.50 72 LEU A C 1
ATOM 566 O O . LEU A 1 72 ? 11.176 2.778 -7.452 1.00 83.50 72 LEU A O 1
ATOM 570 N N . CYS A 1 73 ? 10.268 4.602 -6.519 1.00 76.38 73 CYS A N 1
ATOM 571 C CA . CYS A 1 73 ? 11.201 5.545 -7.140 1.00 76.38 73 CYS A CA 1
ATOM 572 C C . CYS A 1 73 ? 12.506 5.642 -6.344 1.00 76.38 73 CYS A C 1
ATOM 574 O O . CYS A 1 73 ? 13.577 5.560 -6.937 1.00 76.38 73 CYS A O 1
ATOM 576 N N . ASP A 1 74 ? 12.394 5.762 -5.021 1.00 73.31 74 ASP A N 1
ATOM 577 C CA . ASP A 1 74 ? 13.501 5.941 -4.087 1.00 73.31 74 ASP A CA 1
ATOM 578 C C . ASP A 1 74 ? 13.462 4.808 -3.048 1.00 73.31 74 ASP A C 1
ATOM 580 O O . ASP A 1 74 ? 12.785 4.928 -2.017 1.00 73.31 74 ASP A O 1
ATOM 584 N N . PRO A 1 75 ? 14.147 3.678 -3.308 1.00 65.50 75 PRO A N 1
ATOM 585 C CA . PRO A 1 75 ? 14.162 2.559 -2.379 1.00 65.50 75 PRO A CA 1
ATOM 586 C C . PRO A 1 75 ? 14.786 3.008 -1.060 1.00 65.50 75 PRO A C 1
ATOM 588 O O . PRO A 1 75 ? 15.848 3.625 -1.070 1.00 65.50 75 PRO A O 1
ATOM 591 N N . ASN A 1 76 ? 14.161 2.691 0.076 1.00 61.12 76 ASN A N 1
ATOM 592 C CA . ASN A 1 76 ? 14.697 3.088 1.377 1.00 61.12 76 ASN A CA 1
ATOM 593 C C . ASN A 1 76 ? 15.876 2.165 1.761 1.00 61.12 76 ASN A C 1
ATOM 595 O O . ASN A 1 76 ? 15.632 0.973 2.003 1.00 61.12 76 ASN A O 1
ATOM 599 N N . PRO A 1 77 ? 17.126 2.674 1.829 1.00 54.31 77 PRO A N 1
ATOM 600 C CA . PRO A 1 77 ? 18.308 1.868 2.126 1.00 54.31 77 PRO A CA 1
ATOM 601 C C . PRO A 1 77 ? 18.475 1.544 3.619 1.00 54.31 77 PRO A C 1
ATOM 603 O O . PRO A 1 77 ? 19.276 0.668 3.942 1.00 54.31 77 PRO A O 1
ATOM 606 N N . ASP A 1 78 ? 17.732 2.203 4.518 1.00 55.09 78 ASP A N 1
ATOM 607 C CA . ASP A 1 78 ? 17.871 2.040 5.976 1.00 55.09 78 ASP A CA 1
ATOM 608 C C . ASP A 1 78 ? 17.079 0.847 6.553 1.00 55.09 78 ASP A C 1
ATOM 610 O O . ASP A 1 78 ? 17.279 0.479 7.710 1.00 55.09 78 ASP A O 1
ATOM 614 N N . ASP A 1 79 ? 16.215 0.200 5.759 1.00 50.94 79 ASP A N 1
ATOM 615 C CA . ASP A 1 79 ? 15.493 -1.025 6.153 1.00 50.94 79 ASP A C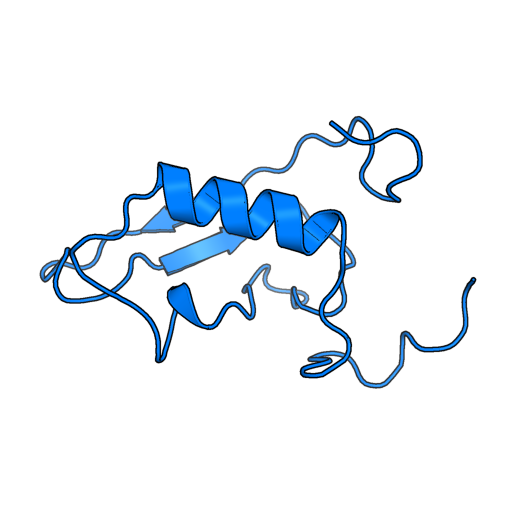A 1
ATOM 616 C C . ASP A 1 79 ? 15.461 -2.064 5.009 1.00 50.94 79 ASP A C 1
ATOM 618 O O . ASP A 1 79 ? 14.405 -2.339 4.414 1.00 50.94 79 ASP A O 1
ATOM 622 N N . PRO A 1 80 ? 16.628 -2.619 4.620 1.00 49.38 80 PRO A N 1
ATOM 623 C CA . PRO A 1 80 ? 16.689 -3.646 3.599 1.00 49.38 80 PRO A CA 1
ATOM 624 C C . PRO A 1 80 ? 16.164 -4.961 4.183 1.00 49.38 80 PRO A C 1
ATOM 626 O O . PRO A 1 80 ? 16.850 -5.662 4.926 1.00 49.38 80 PRO A O 1
ATOM 629 N N . LEU A 1 81 ? 14.954 -5.351 3.777 1.00 49.91 81 LEU A N 1
ATOM 630 C CA . LEU A 1 81 ? 14.407 -6.691 4.033 1.00 49.91 81 LEU A CA 1
ATOM 631 C C . LEU A 1 81 ? 15.197 -7.790 3.299 1.00 49.91 81 LEU A C 1
ATOM 633 O O . LEU A 1 81 ? 15.009 -8.976 3.571 1.00 49.91 81 LEU A O 1
ATOM 637 N N . VAL A 1 82 ? 16.080 -7.399 2.374 1.00 46.19 82 VAL A N 1
ATOM 638 C CA . VAL A 1 82 ? 16.917 -8.280 1.559 1.00 46.19 82 VAL A CA 1
ATOM 639 C C . VAL A 1 82 ? 18.387 -7.860 1.715 1.00 46.19 82 VAL A C 1
ATOM 641 O O . VAL A 1 82 ? 18.775 -6.818 1.188 1.00 46.19 82 VAL A O 1
ATOM 644 N N . PRO A 1 83 ? 19.231 -8.647 2.408 1.00 47.47 83 PRO A N 1
ATOM 645 C CA . PRO A 1 83 ? 20.634 -8.294 2.651 1.00 47.47 83 PRO A CA 1
ATOM 646 C C . PRO A 1 83 ? 21.529 -8.191 1.401 1.00 47.47 83 PRO A C 1
ATOM 648 O O . PRO A 1 83 ? 22.624 -7.637 1.507 1.00 47.47 83 PRO A O 1
ATOM 651 N N . ASP A 1 84 ? 21.089 -8.697 0.241 1.00 49.94 84 ASP A N 1
ATOM 652 C CA . ASP A 1 84 ? 21.960 -8.971 -0.917 1.00 49.94 84 ASP A CA 1
ATOM 653 C C . ASP A 1 84 ? 21.850 -7.988 -2.099 1.00 49.94 84 ASP A C 1
ATOM 655 O O . ASP A 1 84 ? 22.599 -8.111 -3.066 1.00 49.94 84 ASP A O 1
ATOM 659 N N . ILE A 1 85 ? 20.989 -6.966 -2.048 1.00 48.75 85 ILE A N 1
ATOM 660 C CA . ILE A 1 85 ? 20.815 -6.015 -3.169 1.00 48.75 85 ILE A CA 1
ATOM 661 C C . ILE A 1 85 ? 21.606 -4.729 -2.920 1.00 48.75 85 ILE A C 1
ATOM 663 O O . ILE A 1 85 ? 21.040 -3.646 -2.806 1.00 48.75 85 ILE A O 1
ATOM 667 N N . LYS A 1 86 ? 22.927 -4.842 -2.781 1.00 43.28 86 LYS A N 1
ATOM 668 C CA . LYS 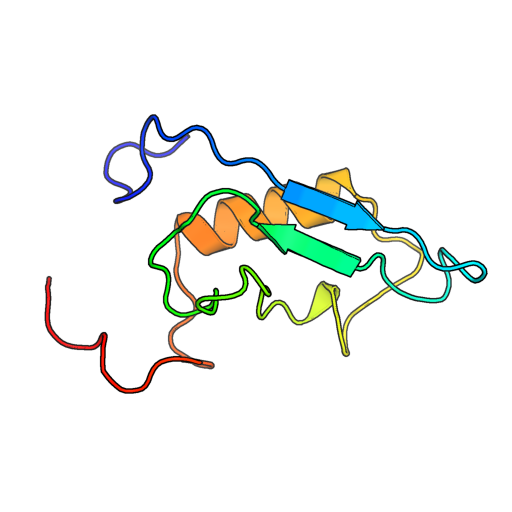A 1 86 ? 23.810 -3.676 -2.577 1.00 43.28 86 LYS A CA 1
ATOM 669 C C . LYS A 1 86 ? 24.840 -3.451 -3.682 1.00 43.28 86 LYS A C 1
ATOM 671 O O . LYS A 1 86 ? 25.563 -2.466 -3.626 1.00 43.28 86 LYS A O 1
ATOM 676 N N . TYR A 1 87 ? 24.870 -4.288 -4.721 1.00 47.47 87 TYR A N 1
ATOM 677 C CA . TYR A 1 87 ? 25.863 -4.167 -5.795 1.00 47.47 87 TYR A CA 1
ATOM 678 C C . TYR A 1 87 ? 25.282 -4.523 -7.169 1.00 47.47 87 TYR A C 1
ATOM 680 O O . TYR A 1 87 ? 25.601 -5.565 -7.731 1.00 47.47 87 TYR A O 1
ATOM 688 N N . ALA A 1 88 ? 24.405 -3.674 -7.701 1.00 42.12 88 ALA A N 1
ATOM 689 C CA . ALA A 1 88 ? 24.082 -3.652 -9.130 1.00 42.12 88 ALA A CA 1
ATOM 690 C C . ALA A 1 88 ? 23.510 -2.278 -9.521 1.00 42.12 88 ALA A C 1
ATOM 692 O O . ALA A 1 88 ? 22.344 -2.160 -9.891 1.00 42.12 88 ALA A O 1
ATOM 693 N N . MET A 1 89 ? 24.334 -1.240 -9.388 1.00 40.09 89 MET A N 1
ATOM 694 C CA . MET A 1 89 ? 24.285 -0.043 -10.229 1.00 40.09 89 MET A CA 1
ATOM 695 C C . MET A 1 89 ? 25.706 0.265 -10.679 1.00 40.09 89 MET A C 1
ATOM 697 O O . MET A 1 89 ? 26.611 0.150 -9.820 1.00 40.09 89 MET A O 1
#

Nearest PDB structures (foldseek):
  5fer-assembly1_E  TM=9.500E-01  e=7.212E-13  Homo sapiens
  6sqr-assembly1_E  TM=9.525E-01  e=5.249E-12  Homo sapiens
  3bzh-assembly1_A  TM=9.710E-01  e=2.436E-10  Homo sapiens
  1i7k-assembly2_B  TM=9.662E-01  e=7.207E-08  Homo sapiens
  5l9u-assembly1_U  TM=9.636E-01  e=7.207E-08  Homo sapiens

Mean predicted aligned error: 7.87 Å

Secondary structure (DSSP, 8-state):
--TT-TTTT----EEEE--TTTTTSPPEEEESS---BTTB-TT-BB--GGGTTT--TT--HHHHHHHHHHHHHS--TTS-SSTT-SS--

Foldseek 3Di:
DDPPFPCPPHDWDKDWADDPPPPVAAIFIFTPDQDDAQQADRRRGGPDCCNPVVPDSPDDPVNVVVVVVVCSRPPDPVDGPPPPPPDDD

Sequence (89 aa):
FQPDSAYQGGVFFLTVHFPTDYPFKPPKIAFTTKIYHPNINSNGSICLDILRSQWSPALTVSKVLLSICSLLCDPNPDDPLVPDIKYAM

InterPro domains:
  IPR000608 Ubiquitin-conjugating (UBC), catalytic core domain [PF00179] (3-85)
  IPR000608 Ubiquitin-conjugating (UBC), catalytic core domain [PS50127] (1-89)
  IPR016135 Ubiquitin-conjugating enzyme/RWD-like [G3DSA:3.10.110.10] (1-89)
  IPR016135 Ubiquitin-conjugating enzyme/RWD-like [SSF54495] (3-86)
  IPR023313 Ubiquitin-conjugating enzyme, active site [PS00183] (36-51)

pLDDT: mean 82.7, std 17.29, range [40.09, 97.31]

Radius of gyration: 13.56 Å; Cα contacts (8 Å, |Δi|>4): 110; chains: 1; bounding box: 39×23×31 Å

Solvent-accessible surface area (backbone atoms only — not comparable to full-atom values): 5761 Å² total; per-residue (Å²): 135,66,87,89,37,98,59,58,93,64,86,78,48,69,49,78,44,75,50,96,57,53,55,83,42,59,54,50,58,31,38,72,44,93,61,93,47,58,46,35,45,99,81,20,44,62,70,49,55,57,63,57,88,60,48,52,62,88,62,47,72,68,57,52,53,49,50,52,55,47,39,67,66,53,70,64,81,90,60,55,80,45,93,78,84,82,84,88,129